Protein AF-A0A1S3S291-F1 (afdb_monomer)

Nearest PDB structures (foldseek):
  3ne2-assembly1_B  TM=8.351E-01  e=2.628E-02  Archaeoglobus fulgidus

Sequence (116 aa):
MHGGHFNPAVSVSVFLIGGLNIILLVPYILAQMCGGMIGTGVAKVISPSMNYAKVSGAAFNTVQADTQIVPATVAEVIMTLFLTMVVCMGAVNGRTHSLLAPLCIGLTVTADILAG

Secondary structure (DSSP, 8-state):
--TT--SHHHHHHHHHTTSS-HHHHHHHHHHHHHHHHHHHHHHHHHS-HHHHHHTGGG-TT---SHHHHHHHHHHHHHHHHHHHHHHIIIII-TTT--TTHHHHHHHHHHHHHHH-

pLDDT: mean 79.92, std 8.42, range [45.09, 88.38]

Solvent-accessible surface area (backbone atoms only — not comparable to full-atom values): 6760 Å² total; per-residue (Å²): 129,87,82,77,55,89,39,58,69,41,46,50,53,38,33,76,74,68,74,42,58,75,86,52,47,59,61,49,39,52,51,39,53,51,49,48,54,52,50,53,52,52,52,58,73,75,39,58,68,74,58,37,60,74,41,60,74,74,45,80,83,72,77,87,48,80,85,40,48,63,61,50,51,52,52,52,53,52,44,50,48,54,49,38,50,47,42,45,42,19,70,62,32,88,86,57,50,46,94,57,25,68,58,53,46,52,50,44,54,54,49,44,68,75,73,108

Structure (mmCIF, N/CA/C/O backbone):
data_AF-A0A1S3S291-F1
#
_entry.id   AF-A0A1S3S291-F1
#
loop_
_atom_site.group_PDB
_atom_site.id
_atom_site.type_symbol
_atom_site.label_atom_id
_atom_site.label_alt_id
_atom_site.label_comp_id
_atom_site.label_asym_id
_atom_site.label_entity_id
_atom_site.label_seq_id
_atom_site.pdbx_PDB_ins_code
_atom_site.Cartn_x
_atom_site.Cartn_y
_atom_site.Cartn_z
_atom_site.occupancy
_atom_site.B_iso_or_equiv
_atom_site.auth_seq_id
_atom_site.auth_comp_id
_atom_site.auth_asym_id
_atom_site.auth_atom_id
_atom_site.pdbx_PDB_model_num
ATOM 1 N N . MET A 1 1 ? -17.809 8.595 2.348 1.00 45.09 1 MET A N 1
ATOM 2 C CA . MET A 1 1 ? -16.675 8.700 1.402 1.00 45.09 1 MET A CA 1
ATOM 3 C C . MET A 1 1 ? -15.774 7.488 1.610 1.00 45.09 1 MET A C 1
ATOM 5 O O . MET A 1 1 ? -15.569 7.105 2.751 1.00 45.09 1 MET A O 1
ATOM 9 N N . HIS A 1 2 ? -15.314 6.851 0.533 1.00 54.50 2 HIS A N 1
ATOM 10 C CA . HIS A 1 2 ? -14.686 5.520 0.491 1.00 54.50 2 HIS A CA 1
ATOM 11 C C . HIS A 1 2 ? -13.254 5.430 1.076 1.00 54.50 2 HIS A C 1
ATOM 13 O O . HIS A 1 2 ? -12.408 4.825 0.435 1.00 54.50 2 HIS A O 1
ATOM 19 N N . GLY A 1 3 ? -12.948 6.023 2.238 1.00 62.47 3 GLY A N 1
ATOM 20 C CA . GLY A 1 3 ? -11.725 5.783 3.044 1.00 62.47 3 GLY A CA 1
ATOM 21 C C . GLY A 1 3 ? -10.339 6.045 2.417 1.00 62.47 3 GLY A C 1
ATOM 22 O O . GLY A 1 3 ? -9.361 6.116 3.146 1.00 62.47 3 GLY A O 1
ATOM 23 N N . GLY A 1 4 ? -10.227 6.196 1.093 1.00 69.19 4 GLY A N 1
ATOM 24 C CA . GLY A 1 4 ? -8.979 6.446 0.376 1.00 69.19 4 GLY A CA 1
ATOM 25 C C . GLY A 1 4 ? -7.904 5.375 0.584 1.00 69.19 4 GLY A C 1
ATOM 26 O O . GLY A 1 4 ? -6.757 5.731 0.812 1.00 69.19 4 GLY A O 1
ATOM 27 N N . HIS A 1 5 ? -8.244 4.079 0.546 1.00 80.00 5 HIS A N 1
ATOM 28 C CA . HIS A 1 5 ? -7.262 3.034 0.881 1.00 80.00 5 HIS A CA 1
AT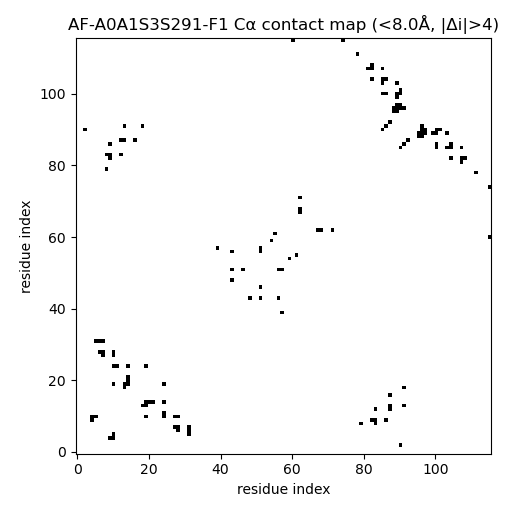OM 29 C C . HIS A 1 5 ? -6.132 2.910 -0.152 1.00 80.00 5 HIS A C 1
ATOM 31 O O . HIS A 1 5 ? -4.991 2.702 0.237 1.00 80.00 5 HIS A O 1
ATOM 37 N N . PHE A 1 6 ? -6.461 2.998 -1.450 1.00 79.62 6 PHE A N 1
ATOM 38 C CA . PHE A 1 6 ? -5.552 2.958 -2.617 1.00 79.62 6 PHE A CA 1
ATOM 39 C C . PHE A 1 6 ? -4.485 1.840 -2.655 1.00 79.62 6 PHE A C 1
ATOM 41 O O . PHE A 1 6 ? -3.652 1.826 -3.556 1.00 79.62 6 PHE A O 1
ATOM 48 N N . ASN A 1 7 ? -4.529 0.883 -1.727 1.00 80.69 7 ASN A N 1
ATOM 49 C CA . ASN A 1 7 ? -3.571 -0.197 -1.564 1.00 80.69 7 ASN A CA 1
ATOM 50 C C . ASN A 1 7 ? -4.304 -1.447 -1.015 1.00 80.69 7 ASN A C 1
ATOM 52 O O . ASN A 1 7 ? -5.035 -1.342 -0.014 1.00 80.69 7 ASN A O 1
ATOM 56 N N . PRO A 1 8 ? -4.123 -2.629 -1.636 1.00 83.25 8 PRO A N 1
ATOM 57 C CA . PRO A 1 8 ? -4.726 -3.875 -1.169 1.00 83.25 8 PRO A CA 1
ATOM 58 C C . PRO A 1 8 ? -4.342 -4.249 0.266 1.00 83.25 8 PRO A C 1
ATOM 60 O O . PRO A 1 8 ? -5.223 -4.593 1.051 1.00 83.25 8 PRO A O 1
ATOM 63 N N . ALA A 1 9 ? -3.066 -4.119 0.645 1.00 85.06 9 ALA A N 1
ATOM 64 C CA . ALA A 1 9 ? -2.589 -4.410 1.997 1.00 85.06 9 ALA A CA 1
ATOM 65 C C . ALA A 1 9 ? -3.23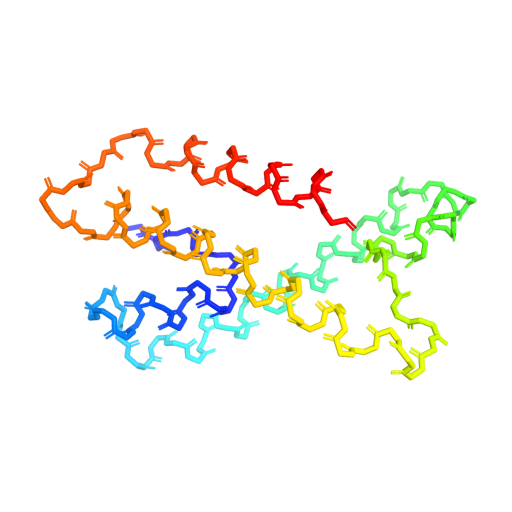8 -3.481 3.030 1.00 85.06 9 ALA A C 1
ATOM 67 O O . ALA A 1 9 ? -3.720 -3.943 4.059 1.00 85.06 9 ALA A O 1
ATOM 68 N N . VAL A 1 10 ? -3.365 -2.188 2.711 1.00 84.31 10 VAL A N 1
ATOM 69 C CA . VAL A 1 10 ? -4.096 -1.228 3.554 1.00 84.31 10 VAL A CA 1
ATOM 70 C C . VAL A 1 10 ? -5.564 -1.626 3.690 1.00 84.31 10 VAL A C 1
ATOM 72 O O . VAL A 1 10 ? -6.101 -1.628 4.793 1.00 84.31 10 VAL A O 1
ATOM 75 N N . SER A 1 11 ? -6.215 -2.027 2.597 1.00 85.50 11 SER A N 1
ATOM 76 C CA . SER A 1 11 ? -7.621 -2.452 2.628 1.00 85.50 11 SER A CA 1
ATOM 77 C C . SER A 1 11 ? -7.835 -3.693 3.494 1.00 85.50 11 SER A C 1
ATOM 79 O O . SER A 1 11 ? -8.813 -3.750 4.239 1.00 85.50 11 SER A O 1
ATOM 81 N N . VAL A 1 12 ? -6.906 -4.653 3.440 1.00 86.62 12 VAL A N 1
ATOM 82 C CA . VAL A 1 12 ? -6.898 -5.833 4.313 1.00 86.62 12 VAL A CA 1
ATOM 83 C C . VAL A 1 12 ? -6.674 -5.428 5.770 1.00 86.62 12 VAL A C 1
ATOM 85 O O . VAL A 1 12 ? -7.429 -5.871 6.629 1.00 86.62 12 VAL A O 1
ATOM 88 N N . SER A 1 13 ? -5.716 -4.547 6.069 1.00 85.00 13 SER A N 1
ATOM 89 C CA . SER A 1 13 ? -5.477 -4.076 7.440 1.00 85.00 13 SER A CA 1
ATOM 90 C C . SER A 1 13 ? -6.697 -3.372 8.032 1.00 85.00 13 SER A C 1
ATOM 92 O O . SER A 1 13 ? -7.089 -3.685 9.154 1.00 85.00 13 SER A O 1
ATOM 94 N N . VAL A 1 14 ? -7.351 -2.487 7.269 1.00 85.12 14 VAL A N 1
ATOM 95 C CA . VAL A 1 14 ? -8.588 -1.807 7.691 1.00 85.12 14 VAL A CA 1
ATOM 96 C C . VAL A 1 14 ? -9.733 -2.808 7.890 1.00 85.12 14 VAL A C 1
ATOM 98 O O . VAL A 1 14 ? -10.496 -2.682 8.847 1.00 85.12 14 VAL A O 1
ATOM 101 N N . PHE A 1 15 ? -9.842 -3.827 7.033 1.00 85.94 15 PHE A N 1
ATOM 102 C CA . PHE A 1 15 ? -10.796 -4.926 7.208 1.00 85.94 15 PHE A CA 1
ATOM 103 C C . PHE A 1 15 ? -10.552 -5.702 8.513 1.00 85.94 15 PHE A C 1
ATOM 105 O O . PHE A 1 15 ? -11.491 -5.898 9.283 1.00 85.94 15 PHE A O 1
ATOM 112 N N . LEU A 1 16 ? -9.304 -6.087 8.799 1.00 84.94 16 LEU A N 1
ATOM 113 C CA . LEU A 1 16 ? -8.942 -6.865 9.991 1.00 84.94 16 LEU A CA 1
ATOM 114 C C . LEU A 1 16 ? -9.257 -6.136 11.304 1.00 84.94 16 LEU A C 1
ATOM 116 O O . LEU A 1 16 ? -9.580 -6.786 12.295 1.00 84.94 16 LEU A O 1
ATOM 120 N N . ILE A 1 17 ? -9.210 -4.801 11.313 1.00 84.00 17 ILE A N 1
ATOM 121 C CA . ILE A 1 17 ? -9.575 -3.983 12.483 1.00 84.00 17 ILE A CA 1
ATOM 122 C C . ILE A 1 17 ? -11.057 -3.566 12.505 1.00 84.00 17 ILE A C 1
ATOM 124 O O . ILE A 1 17 ? -11.451 -2.739 13.324 1.00 84.00 17 ILE A O 1
ATOM 128 N N . GLY A 1 18 ? -11.887 -4.119 11.612 1.00 82.25 18 GLY A N 1
ATOM 129 C CA . GLY A 1 18 ? -13.334 -3.881 11.568 1.00 82.25 18 GLY A CA 1
ATOM 130 C C . GLY A 1 18 ? -13.764 -2.578 10.885 1.00 82.25 18 GLY A C 1
ATOM 131 O O . GLY A 1 18 ? -14.934 -2.209 10.960 1.00 82.25 18 GLY A O 1
ATOM 132 N N . GLY A 1 19 ? -12.850 -1.880 10.207 1.00 82.19 19 GLY A N 1
ATOM 133 C CA . GLY A 1 19 ? -13.127 -0.632 9.488 1.00 82.19 19 GLY A CA 1
ATOM 134 C C . GLY A 1 19 ? -13.689 -0.817 8.071 1.00 82.19 19 GLY A C 1
ATOM 135 O O . GLY A 1 19 ? -14.091 0.162 7.444 1.00 82.19 19 GLY A O 1
ATOM 136 N N . LEU A 1 20 ? -13.724 -2.049 7.548 1.00 83.38 20 LEU A N 1
ATOM 137 C CA . LEU A 1 20 ? -14.263 -2.381 6.224 1.00 83.38 20 LEU A CA 1
ATOM 138 C C . LEU A 1 20 ? -15.091 -3.672 6.290 1.00 83.38 20 LEU A C 1
ATOM 140 O O . LEU A 1 20 ? -14.755 -4.594 7.023 1.00 83.38 20 LEU A O 1
ATOM 144 N N . ASN A 1 21 ? -16.168 -3.762 5.506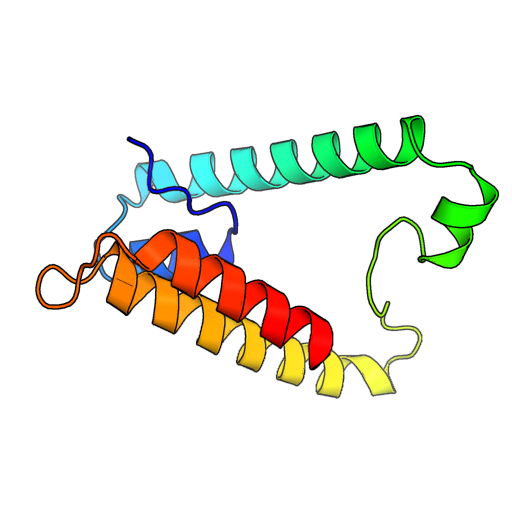 1.00 86.06 21 ASN A N 1
ATOM 145 C CA . ASN A 1 21 ? -16.960 -4.988 5.385 1.00 86.06 21 ASN A CA 1
ATOM 146 C C . ASN A 1 21 ? -16.286 -5.976 4.413 1.00 86.06 21 ASN A C 1
ATOM 148 O O . ASN A 1 21 ? -15.856 -5.571 3.333 1.00 86.06 21 ASN A O 1
ATOM 152 N N . ILE A 1 22 ? -16.260 -7.273 4.745 1.00 86.31 22 ILE A N 1
ATOM 153 C CA . ILE A 1 22 ? -15.653 -8.321 3.902 1.00 86.31 22 ILE A CA 1
ATOM 154 C C . ILE A 1 22 ? -16.226 -8.362 2.476 1.00 86.31 22 ILE A C 1
ATOM 156 O O . ILE A 1 22 ? -15.492 -8.603 1.522 1.00 86.31 22 ILE A O 1
ATOM 160 N N . ILE A 1 23 ? -17.518 -8.060 2.314 1.00 88.38 23 ILE A N 1
ATOM 161 C CA . ILE A 1 23 ? -18.206 -8.048 1.015 1.00 88.38 23 ILE A CA 1
ATOM 162 C C . ILE A 1 23 ? -17.628 -6.951 0.106 1.00 88.38 23 ILE A C 1
ATOM 164 O O . ILE A 1 23 ? -17.614 -7.095 -1.114 1.00 88.38 23 ILE A O 1
ATOM 168 N N . LEU A 1 24 ? -17.111 -5.868 0.695 1.00 86.56 24 LEU A N 1
ATOM 169 C CA . LEU A 1 24 ? -16.490 -4.761 -0.031 1.00 86.56 24 LE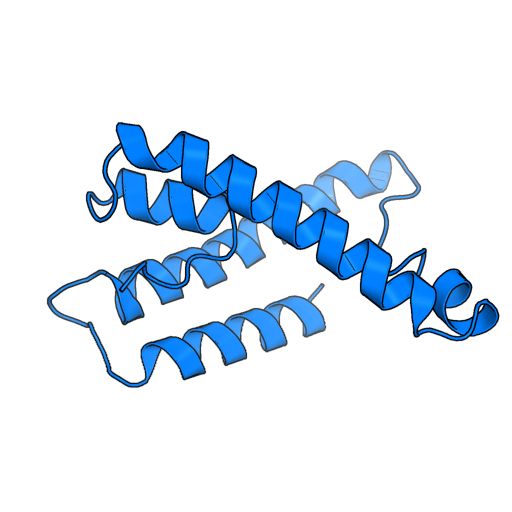U A CA 1
ATOM 170 C C . LEU A 1 24 ? -14.993 -4.968 -0.274 1.00 86.56 24 LEU A C 1
ATOM 172 O O . LEU A 1 24 ? -14.452 -4.325 -1.169 1.00 86.56 24 LEU A O 1
ATOM 176 N N . LEU A 1 25 ? -14.329 -5.863 0.465 1.00 85.25 25 LEU A N 1
ATOM 177 C CA . LEU A 1 25 ? -12.882 -6.067 0.370 1.00 85.25 25 LEU A CA 1
ATOM 178 C C . LEU A 1 25 ? -12.452 -6.508 -1.035 1.00 85.25 25 LEU A C 1
ATOM 180 O O . LEU A 1 25 ? -11.549 -5.911 -1.618 1.00 85.25 25 LEU A O 1
ATOM 184 N N . VAL A 1 26 ? -13.121 -7.517 -1.600 1.00 86.94 26 VAL A N 1
ATOM 185 C CA . VAL A 1 26 ? -12.766 -8.055 -2.923 1.00 86.94 26 VAL A CA 1
ATOM 186 C C . VAL A 1 26 ? -12.991 -7.019 -4.037 1.00 86.94 26 VAL A C 1
ATOM 188 O O . VAL A 1 26 ? -12.043 -6.754 -4.779 1.00 86.94 26 VAL A O 1
ATOM 191 N N . PRO A 1 27 ? -14.163 -6.354 -4.145 1.00 88.19 27 PRO A N 1
ATOM 192 C CA . PRO A 1 27 ? -14.347 -5.256 -5.097 1.00 88.19 27 PRO A CA 1
ATOM 193 C C . PRO A 1 27 ? -13.331 -4.118 -4.936 1.00 88.19 27 PRO A C 1
ATOM 195 O O . PRO A 1 27 ? -12.877 -3.568 -5.938 1.00 88.19 27 PRO A O 1
ATOM 198 N N . TYR A 1 28 ? -12.940 -3.782 -3.700 1.00 85.19 28 TYR A N 1
ATOM 199 C CA . TYR A 1 28 ? -11.919 -2.764 -3.432 1.00 85.19 28 TYR A CA 1
ATOM 200 C C . TYR A 1 28 ? -10.557 -3.141 -4.017 1.00 85.19 28 TYR A C 1
ATOM 202 O O . TYR A 1 28 ? -9.949 -2.325 -4.709 1.00 85.19 28 TYR A O 1
ATOM 210 N N . ILE A 1 29 ? -10.090 -4.367 -3.766 1.00 86.62 29 ILE A N 1
ATOM 211 C CA . ILE A 1 29 ? -8.797 -4.851 -4.268 1.00 86.62 29 ILE A CA 1
ATOM 212 C C . ILE A 1 29 ? -8.796 -4.864 -5.799 1.00 86.62 29 ILE A C 1
ATOM 214 O O . ILE A 1 29 ? -7.858 -4.364 -6.417 1.00 86.62 29 ILE A O 1
ATOM 218 N N . LEU A 1 30 ? -9.871 -5.361 -6.419 1.00 87.06 30 LEU A N 1
ATOM 219 C CA . LEU A 1 30 ? -9.994 -5.382 -7.878 1.00 87.06 30 LEU A CA 1
ATOM 220 C C . LEU A 1 30 ? -9.971 -3.968 -8.468 1.00 87.06 30 LEU A C 1
ATOM 222 O O . LEU A 1 30 ? -9.219 -3.707 -9.406 1.00 87.06 30 LEU A O 1
ATOM 226 N N . ALA A 1 31 ? -10.728 -3.033 -7.890 1.00 87.25 31 ALA A N 1
ATOM 227 C CA . ALA A 1 31 ? -10.730 -1.642 -8.333 1.00 87.25 31 ALA A CA 1
ATOM 228 C C . ALA A 1 31 ? -9.344 -0.987 -8.195 1.00 87.25 31 ALA A C 1
ATOM 230 O O . ALA A 1 31 ? -8.924 -0.252 -9.088 1.00 87.25 31 ALA A O 1
ATOM 231 N N . GLN A 1 32 ? -8.612 -1.276 -7.115 1.00 85.81 32 GLN A N 1
ATOM 232 C CA . GLN A 1 32 ? -7.255 -0.766 -6.889 1.00 85.81 32 GLN A CA 1
ATOM 233 C C . GLN A 1 32 ? -6.256 -1.321 -7.904 1.00 85.81 32 GLN A C 1
ATOM 235 O O . GLN A 1 32 ? -5.486 -0.553 -8.476 1.00 85.81 32 GLN A O 1
ATOM 240 N N . MET A 1 33 ? -6.302 -2.625 -8.189 1.00 86.88 33 MET A N 1
ATOM 241 C CA . MET A 1 33 ? -5.453 -3.242 -9.211 1.00 86.88 33 MET A CA 1
ATOM 242 C C . MET A 1 33 ? -5.753 -2.678 -10.604 1.00 86.88 33 MET A C 1
ATOM 244 O O . MET A 1 33 ? -4.830 -2.317 -11.334 1.00 86.88 33 MET A O 1
ATOM 248 N N . CYS A 1 34 ? -7.033 -2.539 -10.966 1.00 86.88 34 CYS A N 1
ATOM 249 C CA . CYS A 1 34 ? -7.440 -1.922 -12.227 1.00 86.88 34 CYS A CA 1
ATOM 250 C C . CYS A 1 34 ? -6.968 -0.467 -12.332 1.00 86.88 34 CYS A C 1
ATOM 252 O O . CYS A 1 34 ? -6.397 -0.083 -13.352 1.00 86.88 34 CYS A O 1
ATOM 254 N N . GLY A 1 35 ? -7.155 0.327 -11.275 1.00 84.25 35 GLY A N 1
ATOM 255 C CA . GLY A 1 35 ? -6.677 1.707 -11.208 1.00 84.25 35 GLY A CA 1
ATOM 256 C C . GLY A 1 35 ? -5.158 1.809 -11.350 1.00 84.25 35 GLY A C 1
ATOM 257 O O . GLY A 1 35 ? -4.680 2.643 -12.115 1.00 84.25 35 GLY A O 1
ATOM 258 N N . GLY A 1 36 ? -4.408 0.919 -10.692 1.00 81.94 36 GLY A N 1
ATOM 259 C CA . GLY A 1 36 ? -2.952 0.826 -10.815 1.00 81.94 36 GLY A CA 1
ATOM 260 C C . GLY A 1 36 ? -2.504 0.525 -12.246 1.00 81.94 36 GLY A C 1
ATOM 261 O O . GLY A 1 36 ? -1.689 1.259 -12.797 1.00 81.94 36 GLY A O 1
ATOM 262 N N . MET A 1 37 ? -3.101 -0.483 -12.893 1.00 84.62 37 MET A N 1
ATOM 263 C CA . MET A 1 37 ? -2.793 -0.832 -14.288 1.00 84.62 37 MET A CA 1
ATOM 264 C C . MET A 1 37 ? -3.073 0.324 -15.255 1.00 84.62 37 MET A C 1
ATOM 266 O O . MET A 1 37 ? -2.244 0.629 -16.116 1.00 84.62 37 MET A O 1
ATOM 270 N N . ILE A 1 38 ? -4.222 0.991 -15.103 1.00 86.31 38 ILE A N 1
ATOM 271 C CA . ILE A 1 38 ? -4.574 2.164 -15.912 1.00 86.31 38 ILE A CA 1
ATOM 272 C C . ILE A 1 38 ? -3.577 3.300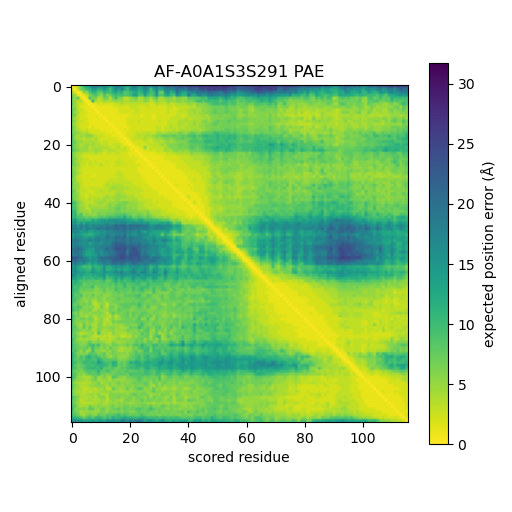 -15.658 1.00 86.31 38 ILE A C 1
ATOM 274 O O . ILE A 1 38 ? -3.075 3.890 -16.613 1.00 86.31 38 ILE A O 1
ATOM 278 N N . GLY A 1 39 ? -3.243 3.577 -14.395 1.00 83.44 39 GLY A N 1
ATOM 279 C CA . GLY A 1 39 ? -2.280 4.607 -14.006 1.00 83.44 39 GLY A CA 1
ATOM 280 C C . GLY A 1 39 ? -0.900 4.385 -14.624 1.00 83.44 39 GLY A C 1
ATOM 281 O O . GLY A 1 39 ? -0.351 5.297 -15.242 1.00 83.44 39 GLY A O 1
ATOM 282 N N . THR A 1 40 ? -0.371 3.160 -14.553 1.00 82.25 40 THR A N 1
ATOM 283 C CA . THR A 1 40 ? 0.890 2.787 -15.213 1.00 82.25 40 THR A CA 1
ATOM 284 C C . THR A 1 40 ? 0.801 2.944 -16.732 1.00 82.25 40 THR A C 1
ATOM 286 O O . THR A 1 40 ? 1.736 3.454 -17.353 1.00 82.25 40 THR A O 1
ATOM 289 N N . GLY A 1 41 ? -0.322 2.556 -17.343 1.00 82.38 41 GLY A N 1
ATOM 290 C CA . GLY A 1 41 ? -0.560 2.732 -18.777 1.00 82.38 41 GLY A CA 1
ATOM 291 C C . GLY A 1 41 ? -0.524 4.202 -19.201 1.00 82.38 41 GLY A C 1
ATOM 292 O O . GLY A 1 41 ? 0.178 4.554 -20.148 1.00 82.38 41 GLY A O 1
ATOM 293 N N . VAL A 1 42 ? -1.207 5.076 -18.460 1.00 84.81 42 VAL A N 1
ATOM 294 C CA . VAL A 1 42 ? -1.181 6.528 -18.687 1.00 84.81 42 VAL A CA 1
ATOM 295 C C . VAL A 1 42 ? 0.235 7.080 -18.509 1.00 84.81 42 VAL A C 1
ATOM 297 O O . VAL A 1 42 ? 0.710 7.807 -19.380 1.00 84.81 42 VAL A O 1
ATOM 300 N N . ALA A 1 43 ? 0.947 6.683 -17.448 1.00 81.94 43 ALA A N 1
ATOM 301 C CA . ALA A 1 43 ? 2.326 7.105 -17.195 1.00 81.94 43 ALA A CA 1
ATOM 302 C C . ALA A 1 43 ? 3.274 6.739 -18.351 1.00 81.94 43 ALA A C 1
ATOM 304 O O . ALA A 1 43 ? 4.131 7.540 -18.731 1.00 81.94 43 ALA A O 1
ATOM 305 N N . LYS A 1 44 ? 3.091 5.559 -18.954 1.00 79.69 44 LYS A N 1
ATOM 306 C CA . LYS A 1 44 ? 3.853 5.109 -20.126 1.00 79.69 44 LYS A CA 1
ATOM 307 C C . LYS A 1 44 ? 3.585 5.959 -21.368 1.00 79.69 44 LYS A C 1
ATOM 309 O O . LYS A 1 44 ? 4.510 6.201 -22.135 1.00 79.69 44 LYS A O 1
ATOM 314 N N . VAL A 1 45 ? 2.344 6.401 -21.572 1.00 84.25 45 VAL A N 1
ATOM 315 C CA . VAL A 1 45 ? 1.959 7.227 -22.730 1.00 84.25 45 VAL A CA 1
ATOM 316 C C . VAL A 1 45 ? 2.535 8.639 -22.628 1.00 84.25 45 VAL A C 1
ATOM 318 O O . VAL A 1 45 ? 2.971 9.191 -23.634 1.00 84.25 45 VAL A O 1
ATOM 321 N N . ILE A 1 46 ? 2.555 9.223 -21.428 1.00 84.44 46 ILE A N 1
ATOM 322 C CA . ILE A 1 46 ? 3.019 10.606 -21.223 1.00 84.44 46 ILE A CA 1
ATOM 323 C C . ILE A 1 46 ? 4.541 10.723 -21.062 1.00 84.44 46 ILE A C 1
ATOM 325 O O . ILE A 1 46 ? 5.098 11.805 -21.239 1.00 84.44 46 ILE A O 1
ATOM 329 N N . SER A 1 47 ? 5.225 9.631 -20.708 1.00 78.19 47 SER A N 1
ATOM 330 C CA . SER A 1 47 ? 6.669 9.641 -20.466 1.00 78.19 47 SER A CA 1
ATOM 331 C C . SER A 1 47 ? 7.462 9.472 -21.765 1.00 78.19 47 SER A C 1
ATOM 333 O O . SER A 1 47 ? 7.169 8.565 -22.545 1.00 78.19 47 SER A O 1
ATOM 335 N N . PRO A 1 48 ? 8.543 10.247 -21.981 1.00 78.69 48 PRO A N 1
ATOM 336 C CA . PRO A 1 48 ? 9.498 9.959 -23.044 1.00 78.69 48 PRO A CA 1
ATOM 337 C C . PRO A 1 48 ? 10.034 8.529 -22.899 1.00 78.69 48 PRO A C 1
ATOM 339 O O . PRO A 1 48 ? 10.470 8.133 -21.814 1.00 78.69 48 PRO A O 1
ATOM 342 N N . SER A 1 49 ? 10.035 7.760 -23.988 1.00 69.12 49 SER A N 1
ATOM 343 C CA . SER A 1 49 ? 10.383 6.328 -23.995 1.00 69.12 49 SER A CA 1
ATOM 344 C C . SER A 1 49 ? 11.742 6.020 -23.350 1.00 69.12 49 SER A C 1
ATOM 346 O O . SER A 1 49 ? 11.881 5.031 -22.632 1.00 69.12 49 SER A O 1
ATOM 348 N N . MET A 1 50 ? 12.724 6.907 -23.533 1.00 63.59 50 MET A N 1
ATOM 349 C CA . MET A 1 50 ? 14.058 6.791 -22.937 1.00 63.59 50 MET A CA 1
ATOM 350 C C . MET A 1 50 ? 14.059 6.947 -21.408 1.00 63.59 50 MET A C 1
ATOM 352 O O . MET A 1 50 ? 14.866 6.312 -20.734 1.00 63.59 50 MET A O 1
ATOM 356 N N . ASN A 1 51 ? 13.159 7.758 -20.849 1.00 67.62 51 ASN A N 1
ATOM 357 C CA . ASN A 1 51 ? 13.034 7.928 -19.402 1.00 67.62 51 ASN A CA 1
ATOM 358 C C . ASN A 1 51 ? 12.263 6.761 -18.785 1.00 67.62 51 ASN A C 1
ATOM 360 O O . ASN A 1 51 ? 12.699 6.220 -17.778 1.00 67.62 51 ASN A O 1
ATOM 364 N N . TYR A 1 52 ? 11.189 6.301 -19.432 1.00 68.38 52 TYR A N 1
ATOM 365 C CA . TYR A 1 52 ? 10.400 5.162 -18.952 1.00 68.38 52 TYR A CA 1
ATOM 366 C C . TYR A 1 52 ? 11.221 3.859 -18.881 1.00 68.38 52 TYR A C 1
ATOM 368 O O . TYR A 1 52 ? 11.097 3.095 -17.925 1.00 68.38 52 TYR A O 1
ATOM 376 N N . ALA A 1 53 ? 12.116 3.632 -19.850 1.00 64.25 53 ALA A N 1
ATOM 377 C CA . ALA A 1 53 ? 13.028 2.486 -19.847 1.00 64.25 53 ALA A CA 1
ATOM 378 C C . ALA A 1 53 ? 14.113 2.570 -18.753 1.00 64.25 53 ALA A C 1
ATOM 380 O O . ALA A 1 53 ? 14.509 1.541 -18.212 1.00 64.25 53 ALA A O 1
ATOM 381 N N . LYS A 1 54 ? 14.575 3.778 -18.393 1.00 65.62 54 LYS A N 1
ATOM 382 C CA . LYS A 1 54 ? 15.600 3.984 -17.351 1.00 65.62 54 LYS A CA 1
ATOM 383 C C . LYS A 1 54 ? 15.095 3.727 -15.928 1.00 65.62 54 LYS A C 1
ATOM 385 O O . LYS A 1 54 ? 15.895 3.364 -15.077 1.00 65.62 54 LYS A O 1
ATOM 390 N N . VAL A 1 55 ? 13.794 3.878 -15.678 1.00 66.12 55 VAL A N 1
ATOM 391 C CA . VAL A 1 55 ? 13.138 3.545 -14.395 1.00 66.12 55 VAL A CA 1
ATOM 392 C C . VAL A 1 55 ? 12.417 2.191 -14.438 1.00 66.12 55 VAL A C 1
ATOM 394 O O . VAL A 1 55 ? 11.399 2.013 -13.781 1.00 66.12 55 VAL A O 1
ATOM 397 N N . SER A 1 56 ? 12.903 1.235 -15.241 1.00 64.88 56 SER A N 1
ATOM 398 C CA . SER A 1 56 ? 12.357 -0.134 -15.308 1.00 64.88 56 SER A CA 1
ATOM 399 C C . SER A 1 56 ? 10.828 -0.179 -15.497 1.00 64.88 56 SER A C 1
ATOM 401 O O . SER A 1 56 ? 10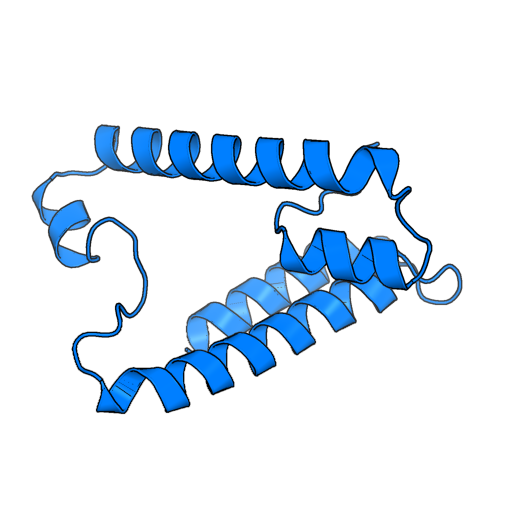.106 -0.908 -14.824 1.00 64.88 56 SER A O 1
ATOM 403 N N . GLY A 1 57 ? 10.287 0.673 -16.374 1.00 60.12 57 GLY A N 1
ATOM 404 C CA . GLY A 1 57 ? 8.842 0.734 -16.611 1.00 60.12 57 GLY A CA 1
ATOM 405 C C . GLY A 1 57 ? 8.021 1.285 -15.437 1.00 60.12 57 GLY A C 1
ATOM 406 O O . GLY A 1 57 ? 6.854 0.927 -15.294 1.00 60.12 57 GLY A O 1
ATOM 407 N N . ALA A 1 58 ? 8.625 2.171 -14.637 1.00 59.38 58 ALA A N 1
ATOM 408 C CA . ALA A 1 58 ? 8.110 2.734 -13.383 1.00 59.38 58 ALA A CA 1
ATOM 409 C C . ALA A 1 58 ? 8.135 1.778 -12.174 1.00 59.38 58 ALA A C 1
ATOM 411 O O . ALA A 1 58 ? 7.605 2.126 -11.119 1.00 59.38 58 ALA A O 1
ATOM 412 N N . ALA A 1 59 ? 8.766 0.606 -12.294 1.00 61.03 59 ALA A N 1
ATOM 413 C CA . ALA A 1 59 ? 9.026 -0.264 -11.155 1.00 61.03 59 ALA A CA 1
ATOM 414 C C . ALA A 1 59 ? 10.280 0.214 -10.406 1.00 61.03 59 ALA A C 1
ATOM 416 O O . ALA A 1 59 ? 11.396 0.155 -10.930 1.00 61.03 59 ALA A O 1
ATOM 417 N N . PHE A 1 60 ? 10.101 0.685 -9.172 1.00 56.97 60 PHE A N 1
ATOM 418 C CA . PHE A 1 60 ? 11.220 0.958 -8.275 1.00 56.97 60 PHE A CA 1
ATOM 419 C C . PHE A 1 60 ? 11.859 -0.368 -7.841 1.00 56.97 60 PHE A C 1
ATOM 421 O O . PHE A 1 60 ? 11.163 -1.280 -7.407 1.00 56.97 60 PHE A O 1
ATOM 428 N N . ASN A 1 61 ? 13.183 -0.460 -7.988 1.00 60.72 61 ASN A N 1
ATOM 429 C CA . ASN A 1 61 ? 14.030 -1.510 -7.414 1.00 60.72 61 ASN A CA 1
ATOM 430 C C . ASN A 1 61 ? 13.597 -2.963 -7.734 1.00 60.72 61 ASN A C 1
ATOM 432 O O . ASN A 1 61 ? 13.369 -3.785 -6.849 1.00 60.72 61 ASN A O 1
ATOM 436 N N . THR A 1 62 ? 13.474 -3.300 -9.025 1.00 66.06 62 THR A N 1
ATOM 437 C CA . THR A 1 62 ? 13.130 -4.665 -9.463 1.00 66.06 62 THR A CA 1
ATOM 438 C C . THR A 1 62 ? 14.139 -5.694 -8.951 1.00 66.06 62 THR A C 1
ATOM 440 O O . THR A 1 62 ? 15.329 -5.567 -9.232 1.00 66.06 62 THR A O 1
ATOM 443 N N . VAL A 1 63 ? 13.659 -6.742 -8.276 1.00 73.25 63 VAL A N 1
ATOM 444 C CA . VAL A 1 63 ? 14.452 -7.922 -7.895 1.00 73.25 63 VAL A CA 1
ATOM 445 C C . VAL A 1 63 ? 15.001 -8.586 -9.164 1.00 73.25 63 VAL A C 1
ATOM 447 O O . VAL A 1 63 ? 14.223 -8.998 -10.023 1.00 73.25 63 VAL A O 1
ATOM 450 N N . GLN A 1 64 ? 16.329 -8.669 -9.305 1.00 77.38 64 GLN A N 1
ATOM 451 C CA . GLN A 1 64 ? 16.987 -9.222 -10.502 1.00 77.38 64 GLN A CA 1
ATOM 452 C C . GLN A 1 64 ? 17.638 -10.588 -10.261 1.00 77.38 64 GLN A C 1
ATOM 454 O O . GLN A 1 64 ? 17.924 -11.306 -11.218 1.00 77.38 64 GLN A O 1
ATOM 459 N N . ALA A 1 65 ? 17.865 -10.952 -9.000 1.00 82.50 65 ALA A N 1
ATOM 460 C CA . ALA A 1 65 ? 18.445 -12.227 -8.602 1.00 82.50 65 ALA A CA 1
ATOM 461 C C . ALA A 1 65 ? 17.687 -12.845 -7.420 1.00 82.50 65 ALA A C 1
ATOM 463 O O . ALA A 1 65 ? 17.183 -12.130 -6.553 1.00 82.50 65 ALA A O 1
ATOM 464 N N . ASP A 1 66 ? 17.691 -14.177 -7.333 1.00 79.44 66 ASP A N 1
ATOM 465 C CA . ASP A 1 66 ? 17.014 -14.922 -6.260 1.00 79.44 66 ASP A CA 1
ATOM 466 C C . ASP A 1 66 ? 17.514 -14.535 -4.860 1.00 79.44 66 ASP A C 1
ATOM 468 O O . ASP A 1 66 ? 16.755 -14.503 -3.892 1.00 79.44 66 ASP A O 1
ATOM 472 N N . THR A 1 67 ? 18.790 -14.156 -4.754 1.00 82.19 67 THR A N 1
ATOM 473 C CA . THR A 1 67 ? 19.412 -13.684 -3.509 1.00 82.19 67 THR A CA 1
ATOM 474 C C . THR A 1 67 ? 18.814 -12.374 -2.992 1.00 82.19 67 THR A C 1
ATOM 476 O O . THR A 1 67 ? 18.945 -12.071 -1.808 1.00 82.19 67 THR A O 1
ATOM 479 N N . GLN A 1 68 ? 18.137 -11.606 -3.850 1.00 81.69 68 GLN A N 1
ATOM 480 C CA . GLN A 1 68 ? 17.487 -10.347 -3.497 1.00 81.69 68 GLN A CA 1
ATOM 481 C C . GLN A 1 68 ? 16.024 -10.533 -3.062 1.00 81.69 68 GLN A C 1
ATOM 483 O O . GLN A 1 68 ? 15.469 -9.621 -2.456 1.00 81.69 68 GLN A O 1
ATOM 488 N N . ILE A 1 69 ? 15.407 -11.700 -3.304 1.00 82.56 69 ILE A N 1
ATOM 489 C CA . ILE A 1 69 ? 13.994 -11.958 -2.965 1.00 82.56 69 ILE A CA 1
ATOM 490 C C . ILE A 1 69 ? 13.762 -11.797 -1.462 1.00 82.56 69 ILE A C 1
ATOM 492 O O . ILE A 1 69 ? 12.861 -11.072 -1.045 1.00 82.56 69 ILE A O 1
ATOM 496 N N . VAL A 1 70 ? 14.586 -12.453 -0.641 1.00 81.25 70 VAL A N 1
ATOM 497 C CA . VAL A 1 70 ? 14.451 -12.425 0.824 1.00 81.25 70 VAL A CA 1
ATOM 498 C C . VAL A 1 70 ? 14.588 -11.003 1.388 1.00 81.25 70 VAL A C 1
ATOM 500 O O . VAL A 1 70 ? 13.657 -10.561 2.062 1.00 81.25 70 VAL A O 1
ATOM 503 N N . PRO A 1 71 ? 15.675 -10.248 1.123 1.00 82.12 71 PRO A N 1
ATOM 504 C CA . PRO A 1 71 ? 15.805 -8.889 1.645 1.00 82.12 71 PRO A CA 1
ATOM 505 C C . PRO A 1 71 ? 14.741 -7.926 1.097 1.00 82.12 71 PRO A C 1
ATOM 507 O O . PRO A 1 71 ? 14.230 -7.120 1.872 1.00 82.12 71 PRO A O 1
ATOM 510 N N . ALA A 1 72 ? 14.345 -8.038 -0.179 1.00 83.56 72 ALA A N 1
ATOM 511 C CA . ALA A 1 72 ? 13.274 -7.215 -0.747 1.00 83.56 72 ALA A CA 1
ATOM 512 C C . ALA A 1 72 ? 11.924 -7.483 -0.063 1.00 83.56 72 ALA A C 1
ATOM 514 O O . ALA A 1 72 ? 11.241 -6.546 0.337 1.00 83.56 72 ALA A O 1
ATOM 515 N N . THR A 1 73 ? 11.587 -8.756 0.165 1.00 81.94 73 THR A N 1
ATOM 516 C CA . THR A 1 73 ? 10.344 -9.142 0.852 1.00 81.94 73 THR A CA 1
ATOM 517 C C . THR A 1 73 ? 10.318 -8.617 2.289 1.00 81.94 73 THR A C 1
ATOM 519 O O . THR A 1 73 ? 9.300 -8.102 2.743 1.00 81.94 73 THR A O 1
ATOM 522 N N . VAL A 1 74 ? 11.435 -8.715 3.021 1.00 81.62 74 VAL A N 1
ATOM 523 C CA . VAL A 1 74 ? 11.525 -8.195 4.397 1.00 81.62 74 VAL A CA 1
ATOM 524 C C . VAL A 1 74 ? 11.366 -6.674 4.421 1.00 81.62 74 VAL A C 1
ATOM 526 O O . VAL A 1 74 ? 10.611 -6.161 5.247 1.00 81.62 74 VAL A O 1
ATOM 529 N N . ALA A 1 75 ? 12.029 -5.956 3.510 1.00 83.88 75 ALA A N 1
ATOM 530 C CA . ALA A 1 75 ? 11.881 -4.509 3.388 1.00 83.88 75 ALA A CA 1
ATOM 531 C C . ALA A 1 75 ? 10.424 -4.118 3.083 1.00 83.88 75 ALA A C 1
ATOM 533 O O . ALA A 1 75 ? 9.865 -3.248 3.750 1.00 83.88 75 ALA A O 1
ATOM 534 N N . GLU A 1 76 ? 9.780 -4.808 2.142 1.00 82.94 76 GLU A N 1
ATOM 535 C CA . GLU A 1 76 ? 8.393 -4.557 1.747 1.00 82.94 76 GLU A CA 1
ATOM 536 C C . GLU A 1 76 ? 7.403 -4.802 2.895 1.00 82.94 76 GLU A C 1
ATOM 538 O O . GLU A 1 76 ? 6.498 -3.993 3.116 1.00 82.94 76 GLU A O 1
ATOM 543 N N . VAL A 1 77 ? 7.608 -5.858 3.691 1.00 82.50 77 VAL A N 1
ATOM 544 C CA . VAL A 1 77 ? 6.807 -6.132 4.896 1.00 82.50 77 VAL A CA 1
ATOM 545 C C . VAL A 1 77 ? 6.946 -5.005 5.923 1.00 82.50 77 VAL A C 1
ATOM 547 O O . VAL A 1 77 ? 5.941 -4.570 6.483 1.00 82.50 77 VAL A O 1
ATOM 550 N N . ILE A 1 78 ? 8.164 -4.510 6.164 1.00 81.81 78 ILE A N 1
ATOM 551 C CA . ILE A 1 78 ? 8.423 -3.446 7.1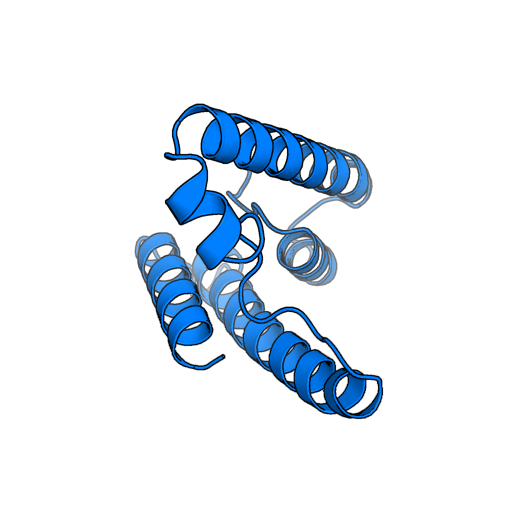46 1.00 81.81 78 ILE A CA 1
ATOM 552 C C . ILE A 1 78 ? 7.796 -2.118 6.699 1.00 81.81 78 ILE A C 1
ATOM 554 O O . ILE A 1 78 ? 7.083 -1.495 7.485 1.00 81.81 78 ILE A O 1
ATOM 558 N N . MET A 1 79 ? 8.002 -1.704 5.446 1.00 83.38 79 MET A N 1
ATOM 559 C CA . MET A 1 79 ? 7.399 -0.479 4.898 1.00 83.38 79 MET A CA 1
ATOM 560 C C . MET A 1 79 ? 5.867 -0.557 4.931 1.00 83.38 79 MET A C 1
ATOM 562 O O . MET A 1 79 ? 5.185 0.339 5.429 1.00 83.38 79 MET A O 1
ATOM 566 N N . THR A 1 80 ? 5.302 -1.695 4.516 1.00 83.94 80 THR A N 1
ATOM 567 C CA . THR A 1 80 ? 3.849 -1.912 4.564 1.00 83.94 80 THR A CA 1
ATOM 568 C C . THR A 1 80 ? 3.315 -1.877 5.998 1.00 83.94 80 THR A C 1
ATOM 570 O O . THR A 1 80 ? 2.221 -1.359 6.240 1.00 83.94 80 THR A O 1
ATOM 573 N N . LEU A 1 81 ? 4.073 -2.374 6.980 1.00 83.56 81 LEU A N 1
ATOM 574 C CA . LEU A 1 81 ? 3.707 -2.273 8.392 1.00 83.56 81 LEU A CA 1
ATOM 575 C C . LEU A 1 81 ? 3.641 -0.810 8.854 1.00 83.56 81 LEU A C 1
ATOM 577 O O . LEU A 1 81 ? 2.659 -0.432 9.491 1.00 83.56 81 LEU A O 1
ATOM 581 N N . PHE A 1 82 ? 4.628 0.023 8.512 1.00 80.50 82 PHE A N 1
ATOM 582 C CA . PHE A 1 82 ? 4.610 1.449 8.854 1.00 80.50 82 PHE A CA 1
ATOM 583 C C . PHE A 1 82 ? 3.418 2.171 8.224 1.00 80.50 82 PHE A C 1
ATOM 585 O O . PHE A 1 82 ? 2.657 2.836 8.933 1.00 80.50 82 PHE A O 1
ATOM 592 N N . LEU A 1 83 ? 3.196 1.977 6.922 1.00 84.19 83 LEU A N 1
ATOM 593 C CA . LEU A 1 83 ? 2.059 2.556 6.213 1.00 84.19 83 LEU A CA 1
ATOM 594 C C . LEU A 1 83 ? 0.724 2.147 6.850 1.00 84.19 83 LEU A C 1
ATOM 596 O O . LEU A 1 83 ? -0.114 2.996 7.158 1.00 84.19 83 LEU A O 1
ATOM 600 N N . THR A 1 84 ? 0.519 0.849 7.080 1.00 84.25 84 THR A N 1
ATOM 601 C CA . THR A 1 84 ? -0.739 0.340 7.645 1.00 84.25 84 THR A CA 1
ATOM 602 C C . THR A 1 84 ? -0.946 0.793 9.087 1.00 84.25 84 THR A C 1
ATOM 604 O O . THR A 1 84 ? -2.071 1.123 9.453 1.00 84.25 84 THR A O 1
ATOM 607 N N . MET A 1 85 ? 0.112 0.900 9.893 1.00 79.44 85 MET A N 1
ATOM 608 C CA . MET A 1 85 ? 0.040 1.423 11.259 1.00 79.44 85 MET A CA 1
ATOM 609 C C . MET A 1 85 ? -0.430 2.884 11.281 1.00 79.44 85 MET A C 1
ATOM 611 O O . MET A 1 85 ? -1.358 3.215 12.024 1.00 79.44 85 MET A O 1
ATOM 615 N N . VAL A 1 86 ? 0.124 3.734 10.409 1.00 82.56 86 VAL A N 1
ATOM 616 C CA . VAL A 1 86 ? -0.279 5.144 10.282 1.00 82.56 86 VAL A CA 1
ATOM 617 C C . VAL A 1 86 ? -1.719 5.275 9.783 1.00 82.56 86 VAL A C 1
ATOM 619 O O . VAL A 1 86 ? -2.473 6.087 10.320 1.00 82.56 86 VAL A O 1
ATOM 622 N N . VAL A 1 87 ? -2.149 4.444 8.827 1.00 83.31 87 VAL A N 1
ATOM 623 C CA . VAL A 1 87 ? -3.551 4.423 8.371 1.00 83.31 87 VAL A CA 1
ATOM 624 C C . VAL A 1 87 ? -4.491 4.002 9.503 1.00 83.31 87 VAL A C 1
ATOM 626 O O . VAL A 1 87 ? -5.472 4.693 9.783 1.00 83.31 87 VAL A O 1
ATOM 629 N N . CYS A 1 88 ? -4.196 2.898 10.188 1.00 81.19 88 CYS A N 1
ATOM 630 C CA . CYS A 1 88 ? -5.047 2.368 11.249 1.00 81.19 88 CYS A CA 1
ATOM 631 C C . CYS A 1 88 ? -5.182 3.357 12.416 1.00 81.19 88 CYS A C 1
ATOM 633 O O . CYS A 1 88 ? -6.291 3.590 12.897 1.00 81.19 88 CYS A O 1
ATOM 635 N N . MET A 1 89 ? -4.087 3.985 12.849 1.00 81.38 89 MET A N 1
ATOM 636 C CA . MET A 1 89 ? -4.117 4.955 13.947 1.00 81.38 89 MET A CA 1
ATOM 637 C C . MET A 1 89 ? -4.676 6.320 13.531 1.00 81.38 89 MET A C 1
ATOM 639 O O . MET A 1 89 ? -5.436 6.922 14.289 1.00 81.38 89 MET A O 1
ATOM 643 N N . GLY A 1 90 ? -4.310 6.825 12.354 1.00 80.94 90 GLY A N 1
ATOM 644 C CA . GLY A 1 90 ? -4.667 8.175 11.924 1.00 80.94 90 GLY A CA 1
ATOM 645 C C . GLY A 1 90 ? -6.062 8.278 11.312 1.00 80.94 90 GLY A C 1
ATOM 646 O O . GLY A 1 90 ? -6.754 9.266 11.547 1.00 80.94 90 GLY A O 1
ATOM 647 N N . ALA A 1 91 ? -6.484 7.275 10.540 1.00 82.62 91 ALA A N 1
ATOM 648 C CA . ALA A 1 91 ? -7.708 7.335 9.740 1.00 82.62 91 ALA A CA 1
ATOM 649 C C . ALA A 1 91 ? -8.843 6.434 10.258 1.00 82.62 91 ALA A C 1
ATOM 651 O O . ALA A 1 91 ? -10.005 6.727 9.987 1.00 82.62 91 ALA A O 1
ATOM 652 N N . VAL A 1 92 ? -8.543 5.361 11.003 1.00 81.88 92 VAL A N 1
ATOM 653 C CA . VAL A 1 92 ? -9.569 4.384 11.430 1.00 81.88 92 VAL A CA 1
ATOM 654 C C . VAL A 1 92 ? -9.856 4.432 12.928 1.00 81.88 92 VAL A C 1
ATOM 656 O O . VAL A 1 92 ? -11.014 4.356 13.338 1.00 81.88 92 VAL A O 1
ATOM 659 N N . ASN A 1 93 ? -8.831 4.564 13.770 1.00 79.38 93 ASN A N 1
ATOM 660 C CA . ASN A 1 93 ? -9.012 4.522 15.215 1.00 79.38 93 ASN A CA 1
ATOM 661 C C . ASN A 1 93 ? -9.822 5.727 15.718 1.00 79.38 93 ASN A C 1
ATOM 663 O O . ASN A 1 93 ? -9.319 6.847 15.761 1.00 79.38 93 ASN A O 1
ATOM 667 N N . GLY A 1 94 ? -11.041 5.494 16.209 1.00 74.88 94 GLY A N 1
ATOM 668 C CA . GLY A 1 94 ? -11.942 6.558 16.673 1.00 74.88 94 GLY A CA 1
ATOM 669 C C . GLY A 1 94 ? -11.418 7.401 17.847 1.00 74.88 94 GLY A C 1
ATOM 670 O O . GLY A 1 94 ? -11.981 8.450 18.139 1.00 74.88 94 GLY A O 1
ATOM 671 N N . ARG A 1 95 ? -10.344 6.966 18.523 1.00 79.00 95 ARG A N 1
ATOM 672 C CA . ARG A 1 95 ? -9.684 7.713 19.610 1.00 79.00 95 ARG A CA 1
ATOM 673 C C . ARG A 1 95 ? -8.560 8.634 19.134 1.00 79.00 95 ARG A C 1
ATOM 675 O O . ARG A 1 95 ? -8.350 9.671 19.750 1.00 79.00 95 ARG A O 1
ATOM 682 N N . THR A 1 96 ? -7.823 8.246 18.094 1.00 79.94 96 THR A N 1
ATOM 683 C CA . THR A 1 96 ? -6.646 8.984 17.588 1.00 79.94 96 THR A CA 1
ATOM 684 C C . THR A 1 96 ? -6.851 9.544 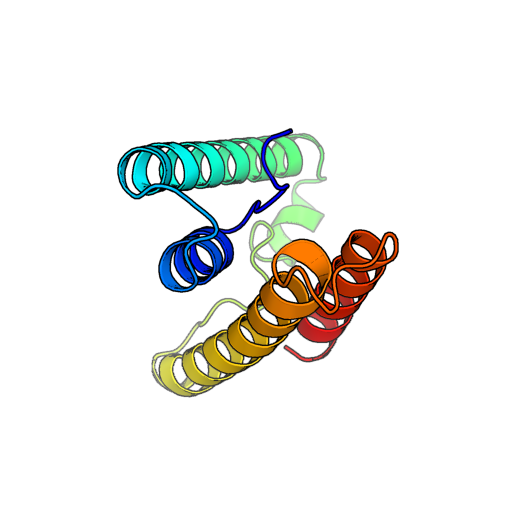16.184 1.00 79.94 96 THR A C 1
ATOM 686 O O . THR A 1 96 ? -5.923 10.112 15.612 1.00 79.94 96 THR A O 1
ATOM 689 N N . HIS A 1 97 ? -8.058 9.395 15.635 1.00 80.50 97 HIS A N 1
ATOM 690 C CA . HIS A 1 97 ? -8.416 9.911 14.327 1.00 80.50 97 HIS A CA 1
ATOM 691 C C . HIS A 1 97 ? -8.166 11.421 14.243 1.00 80.50 97 HIS A C 1
ATOM 693 O O . HIS A 1 97 ? -8.594 12.186 15.110 1.00 80.50 97 HIS A O 1
ATOM 699 N N . SER A 1 98 ? -7.488 11.851 13.181 1.00 83.00 98 SER A N 1
ATOM 700 C CA . SER A 1 98 ? -7.063 13.237 13.001 1.00 83.00 98 SER A CA 1
ATOM 701 C C . SER A 1 98 ? -7.299 13.714 11.574 1.00 83.00 98 SER A C 1
ATOM 703 O O . SER A 1 98 ? -7.100 12.974 10.615 1.00 83.00 98 SER A O 1
ATOM 705 N N . LEU A 1 99 ? -7.631 14.999 11.419 1.00 84.50 99 LEU A N 1
ATOM 706 C CA . LEU A 1 99 ? -7.695 15.658 10.108 1.00 84.50 99 LEU A CA 1
ATOM 707 C C . LEU A 1 99 ? -6.336 15.669 9.386 1.00 84.50 99 LEU A C 1
ATOM 709 O O . LEU A 1 99 ? -6.293 15.823 8.170 1.00 84.50 99 LEU A O 1
ATOM 713 N N . LEU A 1 100 ? -5.232 15.484 10.119 1.00 86.44 100 LEU A N 1
ATOM 714 C CA . LEU A 1 100 ? -3.883 15.383 9.555 1.00 86.44 100 LEU A CA 1
ATOM 715 C C . LEU A 1 100 ? -3.556 13.983 9.012 1.00 86.44 100 LEU A C 1
ATOM 717 O O . LEU A 1 100 ? -2.496 13.814 8.412 1.00 86.44 100 LEU A O 1
ATOM 721 N N . ALA A 1 101 ? -4.436 12.987 9.170 1.00 84.81 101 ALA A N 1
ATOM 722 C CA . ALA A 1 101 ? -4.175 11.622 8.716 1.00 84.81 101 ALA A CA 1
ATOM 723 C C . ALA A 1 101 ? -3.739 11.522 7.239 1.00 84.81 101 ALA A C 1
ATOM 725 O O . ALA A 1 101 ? -2.752 10.834 6.985 1.00 84.81 101 ALA A O 1
ATOM 726 N N . PRO A 1 102 ? -4.350 12.240 6.271 1.00 84.88 102 PRO A N 1
ATOM 727 C CA . PRO A 1 102 ? -3.895 12.200 4.879 1.00 84.88 102 PRO A CA 1
ATOM 728 C C . PRO A 1 102 ? -2.459 12.709 4.694 1.00 84.88 102 PRO A C 1
ATOM 730 O O . PRO A 1 102 ? -1.706 12.149 3.901 1.00 84.88 102 PRO A O 1
ATOM 733 N N . LEU A 1 103 ? -2.061 13.741 5.449 1.00 87.69 103 LEU A N 1
ATOM 734 C CA . LEU A 1 103 ? -0.701 14.282 5.413 1.00 87.69 103 LEU A CA 1
ATOM 735 C C . LEU A 1 103 ? 0.300 13.280 5.996 1.00 87.69 103 LEU A C 1
ATOM 737 O O . LEU A 1 103 ? 1.333 13.028 5.384 1.00 87.69 103 LEU A O 1
ATOM 741 N N . CYS A 1 104 ? -0.014 12.681 7.149 1.00 85.75 104 CYS A N 1
ATOM 742 C CA . CYS A 1 104 ? 0.838 11.670 7.774 1.00 85.75 104 CYS A CA 1
ATOM 743 C C . CYS A 1 104 ? 1.021 10.448 6.867 1.00 85.75 104 CYS A C 1
ATOM 745 O O . CYS A 1 104 ? 2.149 10.010 6.680 1.00 85.75 104 CYS A O 1
ATOM 747 N N . ILE A 1 105 ? -0.056 9.956 6.246 1.00 87.50 105 ILE A N 1
ATOM 748 C CA . ILE A 1 105 ? 0.004 8.846 5.283 1.00 87.50 105 ILE A CA 1
ATOM 749 C C . ILE A 1 105 ? 0.915 9.212 4.101 1.00 87.50 105 ILE A C 1
ATOM 751 O O . ILE A 1 105 ? 1.780 8.422 3.732 1.00 87.50 105 ILE A O 1
ATOM 755 N N . GLY A 1 106 ? 0.781 10.420 3.542 1.00 85.69 106 GLY A N 1
ATOM 756 C CA . GLY A 1 106 ? 1.645 10.887 2.452 1.00 85.69 106 GLY A CA 1
ATOM 757 C C . GLY A 1 106 ? 3.124 10.994 2.844 1.00 85.69 106 GLY A C 1
ATOM 758 O O . GLY A 1 106 ? 3.999 10.607 2.067 1.00 85.69 106 GLY A O 1
ATOM 759 N N . LEU A 1 107 ? 3.416 11.471 4.058 1.00 88.31 107 LEU A N 1
ATOM 760 C CA . LEU A 1 107 ? 4.782 11.538 4.585 1.00 88.31 107 LEU A CA 1
ATOM 761 C C . LEU A 1 107 ? 5.380 10.145 4.803 1.00 88.31 107 LEU A C 1
ATOM 763 O O . LEU A 1 107 ? 6.541 9.941 4.461 1.00 88.31 107 LEU A O 1
ATOM 767 N N . THR A 1 108 ? 4.600 9.185 5.308 1.00 87.12 108 THR A N 1
ATOM 768 C CA . THR A 1 108 ? 5.042 7.792 5.467 1.00 87.12 108 THR A CA 1
ATOM 769 C C . THR A 1 108 ? 5.380 7.164 4.122 1.00 87.12 108 THR A C 1
ATOM 771 O O . THR A 1 108 ? 6.486 6.668 3.965 1.00 87.12 108 THR A O 1
ATOM 774 N N . VAL A 1 109 ? 4.506 7.300 3.117 1.00 85.44 109 VAL A N 1
ATOM 775 C CA . VAL A 1 109 ? 4.793 6.815 1.754 1.00 85.44 109 VAL A CA 1
ATOM 776 C C . VAL A 1 109 ? 6.069 7.449 1.195 1.00 85.44 109 VAL A C 1
ATOM 778 O O . VAL A 1 109 ? 6.889 6.763 0.595 1.00 85.44 109 VAL A O 1
ATOM 781 N N . THR A 1 110 ? 6.264 8.754 1.402 1.00 85.38 110 THR A N 1
ATOM 782 C CA . THR A 1 110 ? 7.473 9.449 0.932 1.00 85.38 110 THR A CA 1
ATOM 783 C C . THR A 1 110 ? 8.731 8.929 1.631 1.00 85.38 110 THR A C 1
ATOM 785 O O . THR A 1 110 ? 9.753 8.735 0.978 1.00 85.38 110 THR A O 1
ATOM 788 N N . ALA A 1 111 ? 8.668 8.691 2.944 1.00 82.50 111 ALA A N 1
ATOM 789 C CA . ALA A 1 111 ? 9.784 8.151 3.714 1.00 82.50 111 ALA A CA 1
ATOM 790 C C . ALA A 1 111 ? 10.126 6.712 3.299 1.00 82.50 111 ALA A C 1
ATOM 792 O O . ALA A 1 111 ? 11.299 6.418 3.094 1.00 82.50 111 ALA A O 1
ATOM 793 N N . ASP A 1 112 ? 9.118 5.857 3.109 1.00 83.81 112 ASP A N 1
ATOM 794 C CA . ASP A 1 112 ? 9.293 4.472 2.661 1.00 83.81 112 ASP A CA 1
ATOM 795 C C . ASP A 1 112 ? 9.973 4.423 1.282 1.00 83.81 112 ASP A C 1
ATOM 797 O O . ASP A 1 112 ? 10.943 3.694 1.094 1.00 83.81 112 ASP A O 1
ATOM 801 N N . ILE A 1 113 ? 9.546 5.278 0.341 1.00 82.38 113 ILE A N 1
ATOM 802 C CA . ILE A 1 113 ? 10.158 5.389 -0.996 1.00 82.38 113 ILE A CA 1
ATOM 803 C C . ILE A 1 113 ? 11.629 5.832 -0.933 1.00 82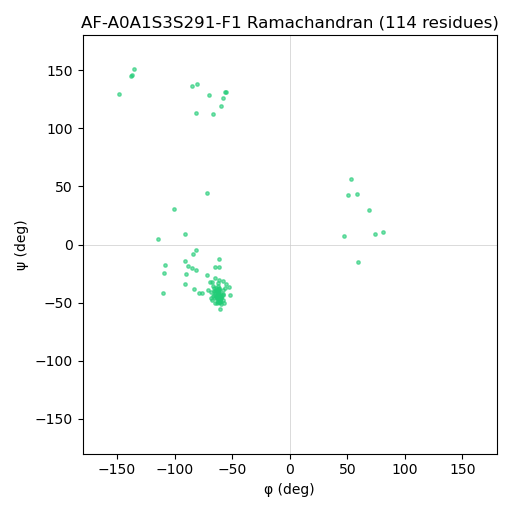.38 113 ILE A C 1
ATOM 805 O O . ILE A 1 113 ? 12.411 5.447 -1.794 1.00 82.38 113 ILE A O 1
ATOM 809 N N . LEU A 1 114 ? 12.012 6.664 0.040 1.00 82.69 114 LEU A N 1
ATOM 810 C CA . LEU A 1 114 ? 13.402 7.110 0.206 1.00 82.69 114 LEU A CA 1
ATOM 811 C C . LEU A 1 114 ? 14.277 6.090 0.949 1.00 82.69 114 LEU A C 1
ATOM 813 O O . LEU A 1 114 ? 15.502 6.174 0.861 1.00 82.69 114 LEU A O 1
ATOM 817 N N . ALA A 1 115 ? 13.666 5.192 1.724 1.00 76.75 115 ALA A N 1
ATOM 818 C CA . ALA A 1 115 ? 14.361 4.201 2.538 1.00 76.75 115 ALA A CA 1
ATOM 819 C C . ALA A 1 115 ? 14.625 2.875 1.801 1.00 76.75 115 ALA A C 1
ATOM 821 O O . ALA A 1 115 ? 15.555 2.161 2.186 1.00 76.75 115 ALA A O 1
ATOM 822 N N . GLY A 1 116 ? 13.811 2.541 0.793 1.00 64.62 116 GLY A N 1
ATOM 823 C CA . GLY A 1 116 ? 13.971 1.366 -0.082 1.00 64.62 116 GLY A CA 1
ATOM 824 C C . GLY A 1 116 ? 14.777 1.632 -1.350 1.00 64.62 116 GLY A C 1
ATOM 825 O O . GLY A 1 116 ? 15.319 0.643 -1.901 1.00 64.62 116 GLY A O 1
#

Radius of gyration: 16.1 Å; Cα contacts (8 Å, |Δi|>4): 74; chains: 1; bounding box: 38×31×44 Å

Foldseek 3Di:
DPLPQLDLLLLVLCVVVVNDDPVVSVVVHVVSVVVVVVVLVVVCVPDDVVVCVVCVSVDHPDDPDPVVPVVVVVLVVVLSVQLNVLSCQARPPPVRHDPCSVVSSVVSVVVSSVVD

Mean predicted aligned error: 7.45 Å